Protein AF-A0A3N5W760-F1 (afdb_monomer)

Secondary structure (DSSP, 8-state):
-PPPHHHHHHHHHHHHHHHHHHH-HHHHTTPPPPPTT----HHHHHHHHHHHHHHHHHHHHHHHTT-TT----TT-HHHHHHHHHHHHHHHHHHHHHHHHHTT-PPPHHHHHGGG-TT--

Radius of gyration: 15.36 Å; Cα contacts (8 Å, |Δi|>4): 96; chains: 1; bounding box: 34×35×42 Å

Mean predicted aligned error: 3.25 Å

Sequence (120 aa):
MYSTVARQFAHLHNVRVWHLEKRARNLAEGLRCFETKEEPTRAELKKHLQASAERVERFLEEAALGAPKRRPFKRGIAVTLAYFVAHESHHRGNILLTLRLCGHPVDQATRYAIWDWDRV

Foldseek 3Di:
DDADLQRLLLVLLQVLLVCCCVFPVVLNPPQDRDDDPDRDDPVVSVVSSVSSVVSSVVLLVCQVVVHPSGHAPPVGSVVSVVVNVVSVVVSVVVSQVVCVVVVNHDDPCVVCVVVPPVDD

Structure (mmCIF, N/CA/C/O backbone):
data_AF-A0A3N5W760-F1
#
_entry.id   AF-A0A3N5W760-F1
#
loop_
_atom_site.group_PDB
_atom_site.id
_atom_site.type_symbol
_atom_site.label_atom_id
_atom_site.label_alt_id
_atom_site.label_comp_id
_atom_site.label_asym_id
_atom_site.label_entity_id
_atom_site.label_seq_id
_atom_site.pdbx_PDB_ins_code
_atom_site.Cartn_x
_atom_site.Cartn_y
_atom_site.Cartn_z
_atom_site.occupancy
_atom_site.B_iso_or_equiv
_atom_site.auth_seq_id
_atom_site.auth_comp_id
_atom_site.auth_asym_id
_atom_site.auth_atom_id
_atom_site.pdbx_PDB_model_num
ATOM 1 N N . MET A 1 1 ? 4.472 10.942 18.644 1.00 45.91 1 MET A N 1
ATOM 2 C CA . MET A 1 1 ? 3.241 11.308 17.906 1.00 45.91 1 MET A CA 1
ATOM 3 C C . MET A 1 1 ? 2.383 10.057 17.823 1.00 45.91 1 MET A C 1
ATOM 5 O O . MET A 1 1 ? 2.795 9.118 17.157 1.00 45.91 1 MET A O 1
ATOM 9 N N . TYR A 1 2 ? 1.266 9.986 18.544 1.00 50.72 2 TYR A N 1
ATOM 10 C CA . TYR A 1 2 ? 0.359 8.840 18.436 1.00 50.72 2 T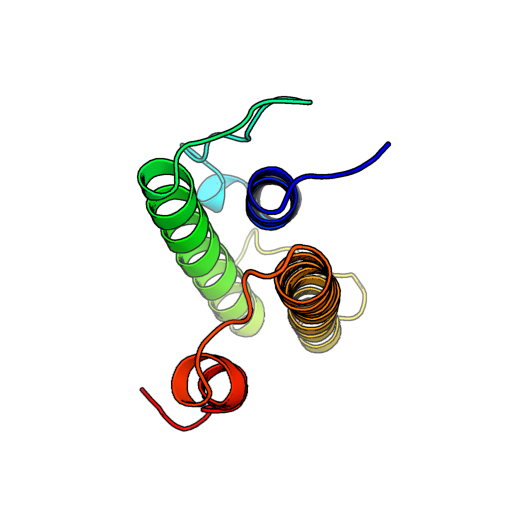YR A CA 1
ATOM 11 C C . TYR A 1 2 ? -0.289 8.855 17.038 1.00 50.72 2 TYR A C 1
ATOM 13 O O . TYR A 1 2 ? -0.783 9.898 16.601 1.00 50.72 2 TYR A O 1
ATOM 21 N N . SER A 1 3 ? -0.192 7.748 16.296 1.00 78.06 3 SER A N 1
ATOM 22 C CA . SER A 1 3 ? -0.772 7.599 14.954 1.00 78.06 3 SER A CA 1
ATOM 23 C C . SER A 1 3 ? -2.075 6.813 15.068 1.00 78.06 3 SER A C 1
ATOM 25 O O . SER A 1 3 ? -2.069 5.700 15.595 1.00 78.06 3 SER A O 1
ATOM 27 N N . THR A 1 4 ? -3.191 7.383 14.610 1.00 91.62 4 THR A N 1
ATOM 28 C CA . THR A 1 4 ? -4.487 6.689 14.566 1.00 91.62 4 THR A CA 1
ATOM 29 C C . THR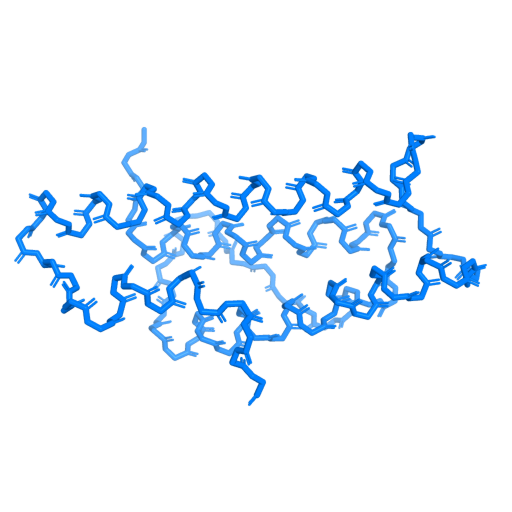 A 1 4 ? -4.422 5.503 13.600 1.00 91.62 4 THR A C 1
ATOM 31 O O . THR A 1 4 ? -3.561 5.444 12.720 1.00 91.62 4 THR A O 1
ATOM 34 N N . VAL A 1 5 ? -5.353 4.550 13.720 1.00 95.00 5 VAL A N 1
ATOM 35 C CA . VAL A 1 5 ? -5.464 3.438 12.755 1.00 95.00 5 VAL A CA 1
ATOM 36 C C . VAL A 1 5 ? -5.645 3.966 11.325 1.00 95.00 5 VAL A C 1
ATOM 38 O O . VAL A 1 5 ? -4.993 3.476 10.405 1.00 95.00 5 VAL A O 1
ATOM 41 N N . ALA A 1 6 ? -6.461 5.009 11.142 1.00 95.44 6 ALA A N 1
ATOM 42 C CA . ALA A 1 6 ? -6.655 5.656 9.845 1.00 95.44 6 ALA A CA 1
ATOM 43 C C . ALA A 1 6 ? -5.337 6.209 9.280 1.00 95.44 6 ALA A C 1
ATOM 45 O O . ALA A 1 6 ? -4.997 5.951 8.126 1.00 95.44 6 ALA A O 1
ATOM 46 N N . ARG A 1 7 ? -4.533 6.878 10.112 1.00 94.38 7 ARG A N 1
ATOM 47 C CA . ARG A 1 7 ? -3.229 7.413 9.702 1.00 94.38 7 ARG A CA 1
ATOM 48 C C . ARG A 1 7 ? -2.183 6.339 9.422 1.00 94.38 7 ARG A C 1
ATOM 50 O O . ARG A 1 7 ? -1.322 6.554 8.573 1.00 94.38 7 ARG A O 1
ATOM 57 N N . GLN A 1 8 ? -2.255 5.177 10.069 1.00 95.19 8 GLN A N 1
ATOM 58 C CA . GLN A 1 8 ? -1.404 4.038 9.709 1.00 95.19 8 GLN A CA 1
ATOM 59 C C . GLN A 1 8 ? -1.747 3.482 8.318 1.00 95.19 8 GLN A C 1
ATOM 61 O O . GLN A 1 8 ? -0.844 3.219 7.526 1.00 95.19 8 GLN A O 1
ATOM 66 N N . PHE A 1 9 ? -3.034 3.380 7.973 1.00 96.94 9 PHE A N 1
ATOM 67 C CA . PHE A 1 9 ? -3.456 3.019 6.615 1.00 96.94 9 PHE A CA 1
ATOM 68 C C . PHE A 1 9 ? -3.079 4.083 5.575 1.00 96.94 9 PHE A C 1
ATOM 70 O O . PHE A 1 9 ? -2.594 3.746 4.495 1.00 96.94 9 PHE A O 1
ATOM 77 N N . ALA A 1 10 ? -3.241 5.365 5.905 1.00 97.12 10 ALA A N 1
ATOM 78 C CA . ALA A 1 10 ? -2.799 6.460 5.046 1.00 97.12 10 ALA A CA 1
ATOM 79 C C . ALA A 1 10 ? -1.281 6.404 4.797 1.00 97.12 10 ALA A C 1
ATOM 81 O O . ALA A 1 10 ? -0.828 6.590 3.670 1.00 97.12 10 ALA A O 1
ATOM 82 N N . HIS A 1 11 ? -0.493 6.075 5.825 1.00 96.50 11 HIS A N 1
ATOM 83 C CA . HIS A 1 11 ? 0.951 5.905 5.699 1.00 96.50 11 HIS A CA 1
ATOM 84 C C . HIS A 1 11 ? 1.327 4.765 4.744 1.00 96.50 11 HIS A C 1
ATOM 86 O O . HIS A 1 11 ? 2.160 4.977 3.864 1.00 96.50 11 HIS A O 1
ATOM 92 N N . LEU A 1 12 ? 0.677 3.598 4.853 1.00 97.19 12 LEU A N 1
ATOM 93 C CA . LEU A 1 12 ? 0.860 2.491 3.904 1.00 97.19 12 LEU A CA 1
ATOM 94 C C . LEU A 1 12 ? 0.650 2.953 2.460 1.00 97.19 12 LEU A C 1
ATOM 96 O O . LEU A 1 12 ? 1.512 2.744 1.606 1.00 97.19 12 LEU A O 1
ATOM 100 N N . HIS A 1 13 ? -0.470 3.634 2.200 1.00 98.06 13 HIS A N 1
ATOM 101 C CA . HIS A 1 13 ? -0.756 4.194 0.884 1.00 98.06 13 HIS A CA 1
ATOM 102 C C . HIS A 1 13 ? 0.346 5.161 0.426 1.00 98.06 13 HIS A C 1
ATOM 104 O O . HIS A 1 13 ? 0.927 4.952 -0.638 1.00 98.06 13 HIS A O 1
ATOM 110 N N . ASN A 1 14 ? 0.685 6.165 1.235 1.00 98.19 14 ASN A N 1
ATOM 111 C CA . ASN A 1 14 ? 1.665 7.192 0.880 1.00 98.19 14 ASN A CA 1
ATOM 112 C C . ASN A 1 14 ? 3.058 6.609 0.587 1.00 98.19 14 ASN A C 1
ATOM 114 O O . ASN A 1 14 ? 3.719 7.050 -0.352 1.00 98.19 14 ASN A O 1
ATOM 118 N N . VAL A 1 15 ? 3.509 5.597 1.339 1.00 98.25 15 VAL A N 1
ATOM 119 C CA . VAL A 1 15 ? 4.800 4.936 1.073 1.00 98.25 15 VAL A CA 1
ATOM 120 C C . VAL A 1 15 ? 4.777 4.215 -0.274 1.00 98.25 15 VAL A C 1
ATOM 122 O O . VAL A 1 15 ? 5.742 4.321 -1.034 1.00 98.25 15 VAL A O 1
ATOM 125 N N . ARG A 1 16 ? 3.670 3.550 -0.635 1.00 98.62 16 ARG A N 1
ATOM 126 C CA . ARG A 1 16 ? 3.512 2.960 -1.976 1.00 98.62 16 ARG A CA 1
ATOM 127 C C . ARG A 1 16 ? 3.613 4.029 -3.065 1.00 98.62 16 ARG A C 1
ATOM 129 O O . ARG A 1 16 ? 4.386 3.843 -4.004 1.00 98.62 16 ARG A O 1
ATOM 136 N N . VAL A 1 17 ? 2.907 5.157 -2.920 1.00 98.62 17 VAL A N 1
ATOM 137 C CA . VAL A 1 17 ? 2.978 6.278 -3.880 1.00 98.62 17 VAL A CA 1
ATOM 138 C C . VAL A 1 17 ? 4.413 6.787 -4.017 1.00 98.62 17 VAL A C 1
ATOM 140 O O . VAL A 1 17 ? 4.933 6.840 -5.126 1.00 98.62 17 VAL A O 1
ATOM 143 N N . TRP A 1 18 ? 5.098 7.058 -2.905 1.00 98.25 18 TRP A N 1
ATOM 144 C CA . TRP A 1 18 ? 6.483 7.540 -2.906 1.00 98.25 18 TRP A CA 1
ATOM 145 C C . TRP A 1 18 ? 7.456 6.568 -3.587 1.00 98.25 18 TRP A C 1
ATOM 147 O O . TRP A 1 18 ? 8.372 6.976 -4.311 1.00 98.25 18 TRP A O 1
ATOM 157 N N . HIS A 1 19 ? 7.262 5.260 -3.390 1.00 98.50 19 HIS A N 1
ATOM 158 C CA . HIS A 1 19 ? 8.014 4.253 -4.130 1.00 98.50 19 HIS A CA 1
ATOM 159 C C . HIS A 1 19 ? 7.730 4.334 -5.631 1.00 98.50 19 HIS A C 1
ATOM 161 O O . HIS A 1 19 ? 8.680 4.336 -6.416 1.00 98.50 19 HIS A O 1
ATOM 167 N N . LEU A 1 20 ? 6.464 4.434 -6.040 1.00 98.69 20 LEU A N 1
ATOM 168 C CA . LEU A 1 20 ? 6.082 4.545 -7.448 1.00 98.69 20 LEU A CA 1
ATOM 169 C C . LEU A 1 20 ? 6.643 5.821 -8.090 1.00 98.69 20 LEU A C 1
ATOM 171 O O . LEU A 1 20 ? 7.250 5.736 -9.152 1.00 98.69 20 LEU A O 1
ATOM 175 N N . GLU A 1 21 ? 6.569 6.979 -7.435 1.00 98.31 21 GLU A N 1
ATOM 176 C CA . GLU A 1 21 ? 7.121 8.243 -7.948 1.00 98.31 21 GLU A CA 1
ATOM 177 C C . GLU A 1 21 ? 8.610 8.126 -8.300 1.00 98.31 21 GLU A C 1
ATOM 179 O O . GLU A 1 21 ? 9.065 8.614 -9.337 1.00 98.31 21 GLU A O 1
ATOM 184 N N . LYS A 1 22 ? 9.375 7.424 -7.457 1.00 97.50 22 LYS A N 1
ATOM 185 C CA . LYS A 1 22 ? 10.820 7.233 -7.639 1.00 97.50 22 LYS A CA 1
ATOM 186 C C . LYS A 1 22 ? 11.175 6.111 -8.609 1.00 97.50 22 LYS A C 1
ATOM 188 O O . LYS A 1 22 ? 12.265 6.132 -9.191 1.00 97.50 22 LYS A O 1
ATOM 193 N N . ARG A 1 23 ? 10.313 5.099 -8.734 1.00 98.06 23 ARG A N 1
ATOM 194 C CA . ARG A 1 23 ? 10.669 3.806 -9.349 1.00 98.06 23 ARG A CA 1
ATOM 195 C C . ARG A 1 23 ? 9.899 3.470 -10.613 1.00 98.06 23 ARG A C 1
ATOM 197 O O . ARG A 1 23 ? 10.394 2.675 -11.409 1.00 98.06 23 ARG A O 1
ATOM 204 N N . ALA A 1 24 ? 8.735 4.076 -10.793 1.00 98.19 24 ALA A N 1
ATOM 205 C CA . ALA A 1 24 ? 7.826 3.894 -11.912 1.00 98.19 24 ALA A CA 1
ATOM 206 C C . ALA A 1 24 ? 6.872 5.099 -12.001 1.00 98.19 24 ALA A C 1
ATOM 208 O O . ALA A 1 24 ? 5.672 4.965 -11.787 1.00 98.19 24 ALA A O 1
ATOM 209 N N . ARG A 1 25 ? 7.414 6.294 -12.279 1.00 98.00 25 ARG A N 1
ATOM 210 C CA . ARG A 1 25 ? 6.690 7.578 -12.178 1.00 98.00 25 ARG A CA 1
ATOM 211 C C . ARG A 1 25 ? 5.329 7.581 -12.884 1.00 98.00 25 ARG A C 1
ATOM 213 O O . ARG A 1 25 ? 4.368 8.078 -12.316 1.00 98.00 25 ARG A O 1
ATOM 220 N N . ASN A 1 26 ? 5.240 6.962 -14.061 1.00 98.12 26 ASN A N 1
ATOM 221 C CA . ASN A 1 26 ? 3.991 6.840 -14.820 1.00 98.12 26 ASN A CA 1
ATOM 222 C C . ASN A 1 26 ? 2.897 6.065 -14.059 1.00 98.12 26 ASN A C 1
ATOM 224 O O . ASN A 1 26 ? 1.717 6.324 -14.237 1.00 98.12 26 ASN A O 1
ATOM 228 N N . LEU A 1 27 ? 3.275 5.117 -13.196 1.00 98.44 27 LEU A N 1
ATOM 229 C CA . LEU A 1 27 ? 2.339 4.376 -12.351 1.00 98.44 27 LEU A CA 1
ATOM 230 C C . LEU A 1 27 ? 1.913 5.172 -11.112 1.00 98.44 27 LEU A C 1
ATOM 232 O O . LEU A 1 27 ? 0.913 4.819 -10.498 1.00 98.44 27 LEU A O 1
ATOM 236 N N . ALA A 1 28 ? 2.615 6.243 -10.737 1.00 98.31 28 ALA A N 1
ATOM 237 C CA . ALA A 1 28 ? 2.196 7.128 -9.647 1.00 98.31 28 ALA A CA 1
ATOM 238 C C . ALA A 1 28 ? 1.160 8.177 -10.090 1.00 98.31 28 ALA A C 1
ATOM 240 O O . ALA A 1 28 ? 0.451 8.729 -9.254 1.00 98.31 28 ALA A O 1
ATOM 241 N N . GLU A 1 29 ? 1.045 8.445 -11.393 1.00 97.88 29 GLU A N 1
ATOM 242 C CA . GLU A 1 29 ? 0.216 9.530 -11.928 1.00 97.88 29 GLU A CA 1
ATOM 243 C C . GLU A 1 29 ? -1.256 9.410 -11.504 1.00 97.88 29 GLU A C 1
ATOM 245 O O . GLU A 1 29 ? -1.895 8.364 -11.638 1.00 97.88 29 GLU A O 1
ATOM 250 N N . GLY A 1 30 ? -1.803 10.488 -10.944 1.00 97.00 30 GLY A N 1
ATOM 251 C CA . GLY A 1 30 ? -3.180 10.526 -10.448 1.00 97.00 30 GLY A CA 1
ATOM 252 C C . GLY A 1 30 ? -3.416 9.824 -9.104 1.00 97.00 30 GLY A C 1
ATOM 253 O O . GLY A 1 30 ? -4.549 9.843 -8.627 1.00 97.00 30 GLY A O 1
ATOM 254 N N . LEU A 1 31 ? -2.398 9.229 -8.462 1.00 97.88 31 LEU A N 1
ATOM 255 C CA . LEU A 1 31 ? -2.501 8.933 -7.030 1.00 97.88 31 LEU A CA 1
ATOM 256 C C . LEU A 1 31 ? -2.362 10.229 -6.241 1.00 97.88 31 LEU A C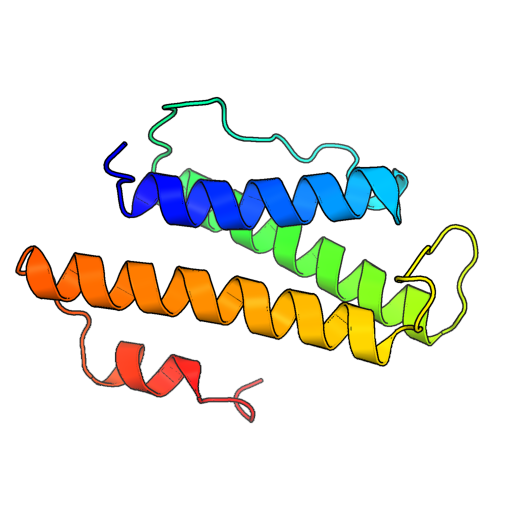 1
ATOM 258 O O . LEU A 1 31 ? -1.503 11.061 -6.518 1.00 97.88 31 LEU A O 1
ATOM 262 N N . ARG A 1 32 ? -3.202 10.365 -5.222 1.00 95.06 32 ARG A N 1
ATOM 263 C CA . ARG A 1 32 ? -3.124 11.433 -4.230 1.00 95.06 32 ARG A CA 1
ATOM 264 C C . ARG A 1 32 ? -2.512 10.864 -2.959 1.00 95.06 32 ARG A C 1
ATOM 266 O O . ARG A 1 32 ? -3.025 9.868 -2.465 1.00 95.06 32 ARG A O 1
ATOM 273 N N . CYS A 1 33 ? -1.519 11.541 -2.397 1.00 96.69 33 CYS A N 1
ATOM 274 C CA . CYS A 1 33 ? -1.075 11.298 -1.027 1.00 96.69 33 CYS A CA 1
ATOM 275 C C . CYS A 1 33 ? -1.999 11.996 -0.021 1.00 96.69 33 CYS A C 1
ATOM 277 O O . CYS A 1 33 ? -2.522 13.078 -0.288 1.00 96.69 33 CYS A O 1
ATOM 279 N N . PHE A 1 34 ? -2.167 11.383 1.146 1.00 96.75 34 PHE A N 1
ATOM 280 C CA . PHE A 1 34 ? -2.824 12.019 2.285 1.00 96.75 34 PHE A CA 1
ATOM 281 C C . PHE A 1 34 ? -1.864 12.972 2.995 1.00 96.75 34 PHE A C 1
ATOM 283 O O . PHE A 1 34 ? -0.685 12.644 3.170 1.00 96.75 34 PHE A O 1
ATOM 290 N N . GLU A 1 35 ? -2.371 14.118 3.435 1.00 93.75 35 GLU A N 1
ATOM 291 C CA . GLU A 1 35 ? -1.570 15.131 4.117 1.00 93.75 35 GLU A CA 1
ATOM 292 C C . GLU A 1 35 ? -1.206 14.729 5.550 1.00 93.75 35 GLU A C 1
ATOM 294 O O . GLU A 1 35 ? -1.797 13.847 6.186 1.00 93.75 35 GLU A O 1
ATOM 299 N N . THR A 1 36 ? -0.206 15.412 6.106 1.00 83.94 36 THR A N 1
ATOM 300 C CA . THR A 1 36 ? 0.203 15.174 7.493 1.00 83.94 36 THR A CA 1
ATOM 301 C C . THR A 1 36 ? -0.927 15.561 8.451 1.00 83.94 36 THR A C 1
ATOM 303 O O . THR A 1 36 ? -1.307 16.725 8.518 1.00 83.94 36 THR A O 1
ATOM 306 N N . LYS A 1 37 ? -1.399 14.592 9.254 1.00 86.25 37 LYS A N 1
ATOM 307 C CA . LYS A 1 37 ? -2.553 14.690 10.183 1.00 86.25 37 LYS A CA 1
ATOM 308 C C . LYS A 1 37 ? -3.930 14.668 9.515 1.00 86.25 37 LYS A C 1
ATOM 310 O O . LYS A 1 37 ? -4.919 14.864 10.213 1.00 86.25 37 LYS A O 1
ATOM 315 N N . GLU A 1 38 ? -4.008 14.402 8.217 1.00 92.50 38 GLU A N 1
ATOM 316 C CA . GLU A 1 38 ? -5.290 14.064 7.611 1.00 92.50 38 GLU A CA 1
ATOM 317 C C . GLU A 1 38 ? -5.854 12.793 8.272 1.00 92.50 38 GLU A C 1
ATOM 319 O O . GLU A 1 38 ? -5.101 11.866 8.588 1.00 92.50 38 GLU A O 1
ATOM 324 N N . GLU A 1 39 ? -7.168 12.754 8.494 1.00 92.25 39 GLU A N 1
ATOM 325 C CA . GLU A 1 39 ? -7.898 11.597 9.027 1.00 92.25 39 GLU A CA 1
ATOM 326 C C . GLU A 1 39 ? -8.909 11.131 7.966 1.00 92.25 39 GLU A C 1
ATOM 328 O O . GLU A 1 39 ? -10.084 11.501 8.028 1.00 92.25 39 GLU A O 1
ATOM 333 N N . PRO A 1 40 ? -8.466 10.370 6.947 1.00 95.44 40 PRO A N 1
ATOM 334 C CA . PRO A 1 40 ? -9.326 10.006 5.834 1.00 95.44 40 PRO A CA 1
ATOM 335 C C . PRO A 1 40 ? -10.420 9.040 6.280 1.00 95.44 40 PRO A C 1
ATOM 337 O O . PRO A 1 40 ? -10.235 8.203 7.172 1.00 95.44 40 PRO A O 1
ATOM 340 N N . THR A 1 41 ? -11.565 9.108 5.611 1.00 97.12 41 THR A N 1
ATOM 341 C CA . THR A 1 41 ? -12.669 8.186 5.871 1.00 97.12 41 THR A CA 1
ATOM 342 C C . THR A 1 41 ? -12.293 6.751 5.490 1.00 97.12 41 THR A C 1
ATOM 344 O O . THR A 1 41 ? -11.422 6.497 4.656 1.00 97.12 41 THR A O 1
ATOM 347 N N . ARG A 1 42 ? -13.008 5.762 6.044 1.00 96.69 42 ARG A N 1
ATOM 348 C CA . ARG A 1 42 ? -12.815 4.346 5.671 1.00 96.69 42 ARG A CA 1
ATOM 349 C C . ARG A 1 42 ? -12.987 4.109 4.165 1.00 96.69 42 ARG A C 1
ATOM 351 O O . ARG A 1 42 ? -12.269 3.292 3.594 1.00 96.69 42 ARG A O 1
ATOM 358 N N . ALA A 1 43 ? -13.927 4.817 3.534 1.00 98.06 43 ALA A N 1
ATOM 359 C CA . ALA A 1 43 ? -14.191 4.714 2.101 1.00 98.06 43 ALA A CA 1
ATOM 360 C C . ALA A 1 43 ? -13.014 5.245 1.268 1.00 98.06 43 ALA A C 1
ATOM 362 O O . ALA A 1 43 ? -12.578 4.577 0.328 1.00 98.06 43 ALA A O 1
ATOM 363 N N . GLU A 1 44 ? -12.452 6.396 1.649 1.00 98.00 44 GLU A N 1
ATOM 364 C CA . GLU A 1 44 ? -11.253 6.946 1.011 1.00 98.00 44 GLU A CA 1
ATOM 365 C C . GLU A 1 44 ? -10.053 6.020 1.194 1.00 98.00 44 GLU A C 1
ATOM 367 O O . GLU A 1 44 ? -9.402 5.670 0.212 1.00 98.00 44 GLU A O 1
ATOM 372 N N . LEU A 1 45 ? -9.795 5.544 2.417 1.00 98.00 45 LEU A N 1
ATOM 373 C CA . LEU A 1 45 ? -8.692 4.617 2.678 1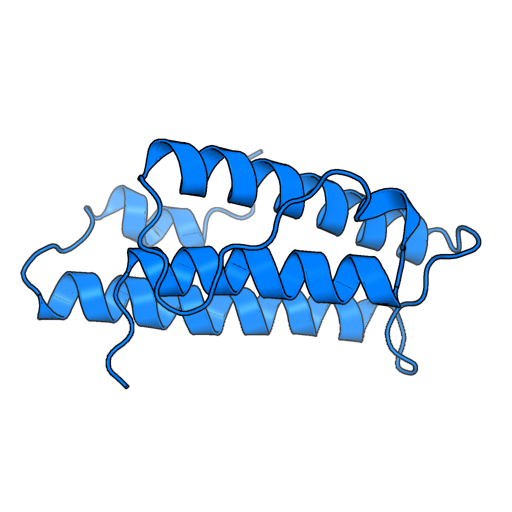.00 98.00 45 LEU A CA 1
ATOM 374 C C . LEU A 1 45 ? -8.805 3.358 1.819 1.00 98.00 45 LEU A C 1
ATOM 376 O O . LEU A 1 45 ? -7.832 2.988 1.168 1.00 98.00 45 LEU A O 1
ATOM 380 N N . LYS A 1 46 ? -9.986 2.729 1.758 1.00 98.12 46 LYS A N 1
ATOM 381 C CA . LYS A 1 46 ? -10.204 1.531 0.936 1.00 98.12 46 LYS A CA 1
ATOM 382 C C . LYS A 1 46 ? -9.916 1.805 -0.541 1.00 98.12 46 LYS A C 1
ATOM 384 O O . LYS A 1 46 ? -9.163 1.057 -1.158 1.00 98.12 46 LYS A O 1
ATOM 389 N N . LYS A 1 47 ? -10.466 2.894 -1.089 1.00 98.25 47 LYS A N 1
ATOM 390 C CA . LYS A 1 47 ? -10.248 3.301 -2.485 1.00 98.25 47 LYS A CA 1
ATOM 391 C C . LYS A 1 47 ? -8.761 3.513 -2.786 1.00 98.25 47 LYS A C 1
ATOM 393 O O . LYS A 1 47 ? -8.245 2.976 -3.761 1.00 98.25 47 LYS A O 1
ATOM 398 N N . HIS A 1 48 ? -8.075 4.295 -1.957 1.00 98.38 48 HIS A N 1
ATOM 399 C CA . HIS A 1 48 ? -6.681 4.671 -2.189 1.00 98.38 48 HIS A CA 1
ATOM 400 C C . HIS A 1 48 ? -5.714 3.503 -1.956 1.00 98.38 48 HIS A C 1
ATOM 402 O O . HIS A 1 48 ? -4.765 3.338 -2.724 1.00 98.38 48 HIS A O 1
ATOM 408 N N . LEU A 1 49 ? -5.956 2.659 -0.948 1.00 98.19 49 LEU A N 1
ATOM 409 C CA . LEU A 1 49 ? -5.166 1.447 -0.710 1.00 98.19 49 LEU A CA 1
ATOM 410 C C . LEU A 1 49 ? -5.287 0.452 -1.862 1.00 98.19 49 LEU A C 1
ATOM 412 O O . LEU A 1 49 ? -4.266 -0.097 -2.266 1.00 98.19 49 LEU A O 1
ATOM 416 N N . GLN A 1 50 ? -6.495 0.244 -2.392 1.00 98.31 50 GLN A N 1
ATOM 417 C CA . GLN A 1 50 ? -6.711 -0.633 -3.543 1.00 98.31 50 GLN A CA 1
ATOM 418 C C . GLN A 1 50 ? -5.959 -0.103 -4.769 1.00 98.31 50 GLN A C 1
ATOM 420 O O . GLN A 1 50 ? -5.121 -0.800 -5.335 1.00 98.31 50 GLN A O 1
ATOM 425 N N . ALA A 1 51 ? -6.156 1.177 -5.100 1.00 98.56 51 ALA A N 1
ATOM 426 C CA . ALA A 1 51 ? -5.514 1.791 -6.257 1.00 98.56 51 ALA A CA 1
ATOM 427 C C . ALA A 1 51 ? -3.978 1.751 -6.181 1.00 98.56 51 ALA A C 1
ATOM 429 O O . ALA A 1 51 ? -3.314 1.513 -7.188 1.00 98.56 51 ALA A O 1
ATOM 430 N N . SER A 1 52 ? -3.381 1.994 -5.006 1.00 98.69 52 SER A N 1
ATOM 431 C CA . SER A 1 52 ? -1.922 1.911 -4.871 1.00 98.69 52 SER A CA 1
ATOM 432 C C . SER A 1 52 ? -1.400 0.478 -4.805 1.00 98.69 52 SER A C 1
ATOM 434 O O . SER A 1 52 ? -0.266 0.260 -5.224 1.00 98.69 52 SER A O 1
ATOM 436 N N . ALA A 1 53 ? -2.190 -0.486 -4.317 1.00 98.25 53 ALA A N 1
ATOM 437 C CA . ALA A 1 53 ? -1.827 -1.903 -4.352 1.00 98.25 53 ALA A CA 1
ATOM 438 C C . ALA A 1 53 ? -1.684 -2.392 -5.798 1.00 98.25 53 ALA A C 1
ATOM 440 O O . ALA A 1 53 ? -0.608 -2.852 -6.164 1.00 98.25 53 ALA A O 1
ATOM 441 N N . GLU A 1 54 ? -2.702 -2.167 -6.632 1.00 98.56 54 GLU A N 1
ATOM 442 C CA . GLU A 1 54 ? -2.713 -2.559 -8.053 1.00 98.56 54 GLU A CA 1
ATOM 443 C C . GLU A 1 54 ? -1.522 -1.966 -8.825 1.00 98.56 54 GLU A C 1
ATOM 445 O O . GLU A 1 54 ? -0.892 -2.611 -9.662 1.00 98.56 54 GLU A O 1
ATOM 450 N N . ARG A 1 55 ? -1.152 -0.717 -8.523 1.00 98.69 55 ARG A N 1
ATOM 451 C CA . ARG A 1 55 ? -0.014 -0.050 -9.174 1.00 98.69 55 ARG A CA 1
ATOM 452 C C . ARG A 1 55 ? 1.337 -0.575 -8.691 1.00 98.69 55 ARG A C 1
ATOM 454 O O . ARG A 1 55 ? 2.283 -0.602 -9.477 1.00 98.69 55 ARG A O 1
ATOM 461 N N . VAL A 1 56 ? 1.450 -0.975 -7.422 1.00 98.75 56 VAL A N 1
ATOM 462 C CA . VAL A 1 56 ? 2.658 -1.631 -6.894 1.00 98.75 56 VAL A CA 1
ATOM 463 C C . VAL A 1 56 ? 2.795 -3.044 -7.446 1.00 98.75 56 VAL A C 1
ATOM 465 O O . VAL A 1 56 ? 3.897 -3.417 -7.834 1.00 98.75 56 VAL A O 1
ATOM 468 N N . GLU A 1 57 ? 1.702 -3.796 -7.540 1.00 98.44 57 GLU A N 1
ATOM 469 C CA . GLU A 1 57 ? 1.661 -5.108 -8.188 1.00 98.44 57 GLU A CA 1
ATOM 470 C C . GLU A 1 57 ? 2.156 -5.009 -9.631 1.00 98.44 57 GLU A C 1
ATOM 472 O O . GLU A 1 57 ? 3.164 -5.624 -9.978 1.00 98.44 57 GLU A O 1
ATOM 477 N N . ARG A 1 58 ? 1.560 -4.110 -10.422 1.00 98.69 58 ARG A N 1
ATOM 478 C CA . ARG A 1 58 ? 1.997 -3.839 -11.794 1.00 98.69 58 ARG A CA 1
ATOM 479 C C . ARG A 1 58 ? 3.464 -3.417 -11.873 1.00 98.69 58 ARG A C 1
ATOM 481 O O . ARG A 1 58 ? 4.187 -3.845 -12.768 1.00 98.69 58 ARG A O 1
ATOM 488 N N . PHE A 1 59 ? 3.934 -2.579 -10.945 1.00 98.75 59 PHE A N 1
ATOM 489 C CA . PHE A 1 59 ? 5.351 -2.215 -10.871 1.00 98.75 59 PHE A CA 1
ATOM 490 C C . PHE A 1 59 ? 6.243 -3.442 -10.654 1.00 98.75 59 PHE A C 1
ATOM 492 O O . PHE A 1 59 ? 7.271 -3.550 -11.320 1.00 98.75 59 PHE A O 1
ATOM 499 N N . LEU A 1 60 ? 5.885 -4.324 -9.719 1.00 98.69 60 LEU A N 1
ATOM 500 C CA . LEU A 1 60 ? 6.665 -5.510 -9.374 1.00 98.69 60 LEU A CA 1
ATOM 501 C C . LEU A 1 60 ? 6.687 -6.519 -10.525 1.00 98.69 60 LEU A C 1
ATOM 503 O O . LEU A 1 60 ? 7.763 -7.016 -10.853 1.00 98.69 60 LEU A O 1
ATOM 507 N N . GLU A 1 61 ? 5.546 -6.758 -11.167 1.00 98.50 61 GLU A N 1
ATOM 508 C CA . GLU A 1 61 ? 5.424 -7.625 -12.341 1.00 98.50 61 GLU A CA 1
ATOM 509 C C . GLU A 1 61 ? 6.265 -7.096 -13.511 1.00 98.50 61 GLU A C 1
ATOM 511 O O . GLU A 1 61 ? 7.171 -7.771 -13.999 1.00 98.50 61 GLU A O 1
ATOM 516 N N . GLU A 1 62 ? 6.049 -5.841 -13.914 1.00 98.50 62 GLU A N 1
ATOM 517 C CA . GLU A 1 62 ? 6.784 -5.235 -15.026 1.00 98.50 62 GLU A CA 1
ATOM 518 C C . GLU A 1 62 ? 8.291 -5.142 -14.719 1.00 98.50 62 GLU A C 1
ATOM 520 O O . GLU A 1 62 ? 9.122 -5.324 -15.609 1.00 98.50 62 GLU A O 1
ATOM 525 N N . ALA A 1 63 ? 8.678 -4.897 -13.461 1.00 98.19 63 ALA A N 1
ATOM 526 C CA . ALA A 1 63 ? 10.080 -4.918 -13.047 1.00 98.19 63 ALA A CA 1
ATOM 527 C C . ALA A 1 63 ? 10.691 -6.326 -13.106 1.00 98.19 63 ALA A C 1
ATOM 529 O O . ALA A 1 63 ? 11.856 -6.453 -13.484 1.00 98.19 63 ALA A O 1
ATOM 530 N N . ALA A 1 64 ? 9.937 -7.369 -12.745 1.00 98.19 64 ALA A N 1
ATOM 531 C CA . ALA A 1 64 ? 10.378 -8.759 -12.843 1.00 98.19 64 ALA A CA 1
ATOM 532 C C . ALA A 1 64 ? 10.596 -9.185 -14.304 1.00 98.19 64 ALA A C 1
ATOM 534 O O . ALA A 1 64 ? 11.541 -9.915 -14.592 1.00 98.19 64 ALA A O 1
ATOM 535 N N . LEU A 1 65 ? 9.781 -8.659 -15.223 1.00 98.06 65 LEU A N 1
ATOM 536 C CA . LEU A 1 65 ? 9.901 -8.872 -16.669 1.00 98.06 65 LEU A CA 1
ATOM 537 C C . LEU A 1 65 ? 10.967 -7.985 -17.343 1.00 98.06 65 LEU A C 1
ATOM 539 O O . LEU A 1 65 ? 11.153 -8.056 -18.556 1.00 98.06 65 LEU A O 1
ATOM 543 N N . GLY A 1 66 ? 11.667 -7.132 -16.588 1.00 96.50 66 GLY A N 1
ATOM 544 C CA . GLY A 1 66 ? 12.708 -6.254 -17.131 1.00 96.50 66 GLY A CA 1
ATOM 545 C C . GLY A 1 66 ? 12.174 -5.086 -17.965 1.00 96.50 66 GLY A C 1
ATOM 546 O O . GLY A 1 66 ? 12.909 -4.530 -18.784 1.00 96.50 66 GLY A O 1
ATOM 547 N N . ALA A 1 67 ? 10.914 -4.687 -17.771 1.00 97.31 67 ALA A N 1
ATOM 548 C CA . ALA A 1 67 ? 10.322 -3.582 -18.509 1.00 97.31 67 ALA A CA 1
ATOM 549 C C . ALA A 1 67 ? 11.105 -2.269 -18.289 1.00 97.31 67 ALA A C 1
ATOM 551 O O . ALA A 1 67 ? 11.562 -1.968 -17.175 1.00 97.31 67 ALA A O 1
ATOM 552 N N . PRO A 1 68 ? 11.242 -1.428 -19.330 1.00 95.94 68 PRO A N 1
ATOM 553 C CA . PRO A 1 68 ? 11.963 -0.171 -19.215 1.00 95.94 68 PRO A CA 1
ATOM 554 C C . PRO A 1 68 ? 11.279 0.765 -18.215 1.00 95.94 68 PRO A C 1
ATOM 556 O O . PRO A 1 68 ? 10.069 0.728 -17.999 1.00 95.94 68 PRO A O 1
ATOM 559 N N . LYS A 1 69 ? 12.064 1.672 -17.619 1.00 96.19 69 LYS A N 1
ATOM 560 C CA . LYS A 1 69 ? 11.581 2.661 -16.631 1.00 96.19 69 LYS A CA 1
ATOM 561 C C . LYS A 1 69 ? 10.967 2.031 -15.369 1.00 96.19 69 LYS A C 1
ATOM 563 O O . LYS A 1 69 ? 10.233 2.705 -14.644 1.00 96.19 69 LYS A O 1
ATOM 568 N N . ARG A 1 70 ? 11.295 0.773 -15.071 1.00 98.12 70 ARG A N 1
ATOM 569 C CA . ARG A 1 70 ? 11.066 0.136 -13.773 1.00 98.12 70 ARG A CA 1
ATOM 570 C C . ARG A 1 70 ? 12.387 0.068 -13.023 1.00 98.12 70 ARG A C 1
ATOM 572 O O . ARG A 1 70 ? 13.366 -0.482 -13.514 1.00 98.12 70 ARG A O 1
ATOM 579 N N . ARG A 1 71 ? 12.447 0.707 -11.855 1.00 98.06 71 ARG A N 1
ATOM 580 C CA . ARG A 1 71 ? 13.673 0.824 -11.051 1.00 98.06 71 ARG A CA 1
ATOM 581 C C . ARG A 1 71 ? 13.498 0.112 -9.705 1.00 98.06 71 ARG A C 1
ATOM 583 O O . ARG A 1 71 ? 13.245 0.782 -8.692 1.00 98.06 71 ARG A O 1
ATOM 590 N N . PRO A 1 72 ? 13.627 -1.230 -9.656 1.00 98.00 72 PRO A N 1
ATOM 591 C CA . PRO A 1 72 ? 13.728 -1.935 -8.381 1.00 98.00 72 PRO A CA 1
ATOM 592 C C . PRO A 1 72 ? 14.930 -1.414 -7.577 1.00 98.00 72 PRO A C 1
ATOM 594 O O . PRO A 1 72 ? 15.720 -0.578 -8.033 1.00 98.00 72 PRO A O 1
ATOM 597 N N . PHE A 1 73 ? 15.074 -1.850 -6.331 1.00 98.19 73 PHE A N 1
ATOM 598 C CA . PHE A 1 73 ? 16.297 -1.565 -5.591 1.00 98.19 73 PHE A CA 1
ATOM 599 C C . PHE A 1 73 ? 17.526 -2.092 -6.330 1.00 98.19 73 PHE A C 1
ATOM 601 O O . PHE A 1 73 ? 17.456 -3.065 -7.074 1.00 98.19 73 PHE A O 1
ATOM 608 N N . LYS A 1 74 ? 18.688 -1.491 -6.048 1.00 96.62 74 LYS A N 1
ATOM 609 C CA . LYS A 1 74 ? 19.977 -1.916 -6.620 1.00 96.62 74 LYS A CA 1
ATOM 610 C C . LYS A 1 74 ? 20.284 -3.401 -6.377 1.00 96.62 74 LYS A C 1
ATOM 612 O O . LYS A 1 74 ? 21.011 -3.998 -7.153 1.00 96.62 74 LYS A O 1
ATOM 617 N N . ARG A 1 75 ? 19.723 -3.987 -5.312 1.00 97.31 75 ARG A N 1
ATOM 618 C CA . ARG A 1 75 ? 19.852 -5.412 -4.969 1.00 97.31 75 ARG A CA 1
ATOM 619 C C . ARG A 1 75 ? 18.839 -6.325 -5.685 1.00 97.31 75 ARG A C 1
ATOM 621 O O . ARG A 1 75 ? 18.754 -7.500 -5.357 1.00 97.31 75 ARG A O 1
ATOM 628 N N . GLY A 1 76 ? 18.069 -5.801 -6.637 1.00 96.69 76 GLY A N 1
ATOM 629 C CA . GLY A 1 76 ? 17.167 -6.573 -7.492 1.00 96.69 76 GLY A CA 1
ATOM 630 C C . GLY A 1 76 ? 15.711 -6.639 -7.021 1.00 96.69 76 GLY A C 1
ATOM 631 O O . GLY A 1 76 ? 15.309 -6.046 -6.010 1.00 96.69 76 GLY A O 1
ATOM 632 N N . ILE A 1 77 ? 14.903 -7.360 -7.803 1.00 98.00 77 ILE A N 1
ATOM 633 C CA . ILE A 1 77 ? 13.449 -7.460 -7.621 1.00 98.00 77 ILE A CA 1
ATOM 634 C C . ILE A 1 77 ? 13.065 -8.210 -6.341 1.00 98.00 77 ILE A C 1
ATOM 636 O O . ILE A 1 77 ? 12.190 -7.743 -5.620 1.00 98.00 77 ILE A O 1
ATOM 640 N N . ALA A 1 78 ? 13.784 -9.276 -5.977 1.00 98.25 78 ALA A N 1
ATOM 641 C CA . ALA A 1 78 ? 13.509 -10.047 -4.761 1.00 98.25 7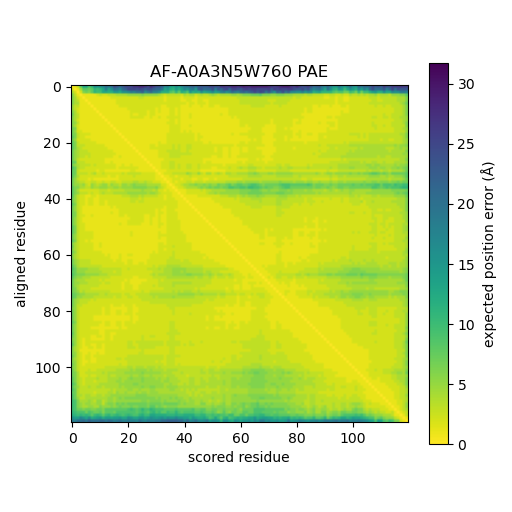8 ALA A CA 1
ATOM 642 C C . ALA A 1 78 ? 13.599 -9.185 -3.489 1.00 98.25 78 ALA A C 1
ATOM 644 O O . ALA A 1 78 ? 12.696 -9.200 -2.658 1.00 98.25 78 ALA A O 1
ATOM 645 N N . VAL A 1 79 ? 14.640 -8.352 -3.368 1.00 98.31 79 VAL A N 1
ATOM 646 C CA . VAL A 1 79 ? 14.786 -7.416 -2.236 1.00 98.31 79 VAL A CA 1
ATOM 647 C C . VAL A 1 79 ? 13.712 -6.326 -2.269 1.00 98.31 79 VAL A C 1
ATOM 649 O O . VAL A 1 79 ? 13.266 -5.855 -1.225 1.00 98.31 79 VAL A O 1
ATOM 652 N N . THR A 1 80 ? 13.279 -5.925 -3.465 1.00 98.38 80 THR A N 1
ATOM 653 C CA . THR A 1 80 ? 12.204 -4.938 -3.637 1.00 98.38 80 THR A CA 1
ATOM 654 C C . THR A 1 80 ? 10.867 -5.490 -3.151 1.00 98.38 80 THR A C 1
ATOM 656 O O . THR A 1 80 ? 10.198 -4.828 -2.363 1.00 98.38 80 THR A O 1
ATOM 659 N N . LEU A 1 81 ? 10.516 -6.715 -3.550 1.00 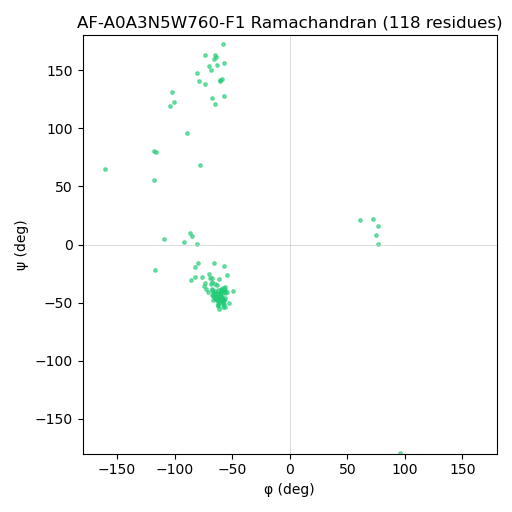98.50 81 LEU A N 1
ATOM 660 C CA . LEU A 1 81 ? 9.332 -7.421 -3.066 1.00 98.50 81 LEU A CA 1
ATOM 661 C C . LEU A 1 81 ? 9.394 -7.632 -1.548 1.00 98.50 81 LEU A C 1
ATOM 663 O O . LEU A 1 81 ? 8.455 -7.273 -0.842 1.00 98.50 81 LEU A O 1
ATOM 667 N N . ALA A 1 82 ? 10.521 -8.138 -1.039 1.00 98.50 82 ALA A N 1
ATOM 668 C CA . ALA A 1 82 ? 10.707 -8.396 0.388 1.00 98.50 82 ALA A CA 1
ATOM 669 C C . ALA A 1 82 ? 10.512 -7.134 1.241 1.00 98.50 82 ALA A C 1
ATOM 671 O O . ALA A 1 82 ? 9.917 -7.202 2.313 1.00 98.50 82 ALA A O 1
ATOM 672 N N . TYR A 1 83 ? 10.956 -5.971 0.758 1.00 98.50 83 TYR A N 1
ATOM 673 C CA . TYR A 1 83 ? 10.696 -4.700 1.432 1.00 98.50 83 TYR A CA 1
ATOM 674 C C . TYR A 1 83 ? 9.210 -4.364 1.506 1.00 98.50 83 TYR A C 1
ATOM 676 O O . TYR A 1 83 ? 8.749 -3.992 2.581 1.00 98.50 83 TYR A O 1
ATOM 684 N N . PHE A 1 84 ? 8.461 -4.492 0.403 1.00 98.25 84 PHE A N 1
ATOM 685 C CA . PHE A 1 84 ? 7.022 -4.222 0.430 1.00 98.25 84 PHE A CA 1
ATOM 686 C C . PHE A 1 84 ? 6.324 -5.171 1.403 1.00 98.25 84 PHE A C 1
ATOM 688 O O . PHE A 1 84 ? 5.601 -4.706 2.278 1.00 98.25 84 PHE A O 1
ATOM 695 N N . VAL A 1 85 ? 6.623 -6.472 1.346 1.00 97.19 85 VAL A N 1
ATOM 696 C CA . VAL A 1 85 ? 6.073 -7.459 2.289 1.00 97.19 85 VAL A CA 1
ATOM 697 C C . VAL A 1 85 ? 6.405 -7.097 3.743 1.00 97.19 85 VAL A C 1
ATOM 699 O O . VAL A 1 85 ? 5.510 -7.085 4.591 1.00 97.19 85 VAL A O 1
ATOM 702 N N . ALA A 1 86 ? 7.661 -6.759 4.046 1.00 98.06 86 ALA A N 1
ATOM 703 C CA . ALA A 1 86 ? 8.093 -6.405 5.398 1.00 98.06 86 ALA A CA 1
ATOM 704 C C . ALA A 1 86 ? 7.435 -5.110 5.905 1.00 98.06 86 ALA A C 1
ATOM 706 O O . ALA A 1 86 ? 6.943 -5.067 7.033 1.00 98.06 86 ALA A O 1
ATOM 707 N N . HIS A 1 87 ? 7.388 -4.071 5.071 1.00 97.81 87 HIS A N 1
ATOM 708 C CA . HIS A 1 87 ? 6.775 -2.785 5.401 1.00 97.81 87 HIS A CA 1
ATOM 709 C C . HIS A 1 87 ? 5.272 -2.930 5.673 1.00 97.81 87 HIS A C 1
ATOM 711 O O . HIS A 1 87 ? 4.770 -2.469 6.700 1.00 97.81 87 HIS A O 1
ATOM 717 N N . GLU A 1 88 ? 4.558 -3.626 4.786 1.00 95.81 88 GLU A N 1
ATOM 718 C CA . GLU A 1 88 ? 3.133 -3.918 4.947 1.00 95.81 88 GLU A CA 1
ATOM 719 C C . GLU A 1 88 ? 2.874 -4.713 6.230 1.00 95.81 88 GLU A C 1
ATOM 721 O O . GLU A 1 88 ? 1.979 -4.371 7.003 1.00 95.81 88 GLU A O 1
ATOM 726 N N . SER A 1 89 ? 3.690 -5.734 6.502 1.00 95.31 89 SER A N 1
ATOM 727 C CA . SER A 1 89 ? 3.562 -6.561 7.707 1.00 95.31 89 SER A CA 1
ATOM 728 C C . SER A 1 89 ? 3.789 -5.755 8.987 1.00 95.31 89 SER A C 1
ATOM 730 O O . SER A 1 89 ? 3.018 -5.893 9.938 1.00 95.31 89 SER A O 1
ATOM 732 N N . HIS A 1 90 ? 4.792 -4.869 9.002 1.00 95.94 90 HIS A N 1
ATOM 733 C CA . HIS A 1 90 ? 5.087 -3.997 10.141 1.00 95.94 90 HIS A CA 1
ATOM 734 C C . HIS A 1 90 ? 3.878 -3.127 10.517 1.00 95.94 90 HIS A C 1
ATOM 736 O O . HIS A 1 90 ? 3.433 -3.129 11.667 1.00 95.94 90 HIS A O 1
ATOM 742 N N . HIS A 1 91 ? 3.293 -2.423 9.546 1.00 95.56 91 HIS A 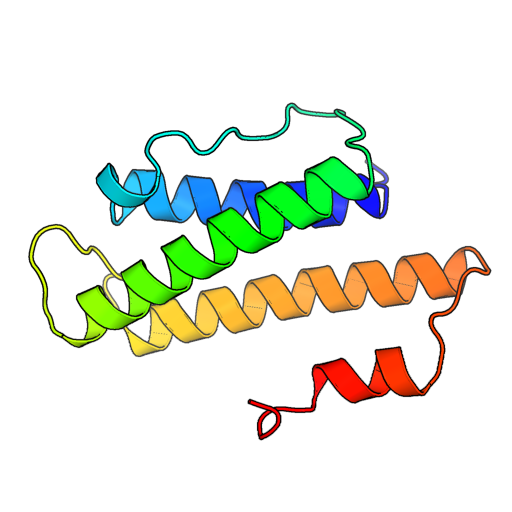N 1
ATOM 743 C CA . HIS A 1 91 ? 2.157 -1.541 9.816 1.00 95.56 91 HIS A CA 1
ATOM 744 C C . HIS A 1 91 ? 0.849 -2.301 10.052 1.00 95.56 91 HIS A C 1
ATOM 746 O O . HIS A 1 91 ? 0.073 -1.900 10.918 1.00 95.56 91 HIS A O 1
ATOM 752 N N . ARG A 1 92 ? 0.607 -3.426 9.366 1.00 94.19 92 ARG A N 1
ATOM 753 C CA . ARG A 1 92 ? -0.555 -4.288 9.649 1.00 94.19 92 ARG A CA 1
ATOM 754 C C . ARG A 1 92 ? -0.516 -4.823 11.081 1.00 94.19 92 ARG A C 1
ATOM 756 O O . ARG A 1 92 ? -1.540 -4.787 11.760 1.00 94.19 92 ARG A O 1
ATOM 763 N N . GLY A 1 93 ? 0.654 -5.247 11.565 1.00 94.25 93 GLY A N 1
ATOM 764 C CA . GLY A 1 93 ? 0.843 -5.661 12.957 1.00 94.25 93 GLY A CA 1
ATOM 765 C C . GLY A 1 93 ? 0.504 -4.544 13.949 1.00 94.25 93 GLY A C 1
ATOM 766 O O . GLY A 1 93 ? -0.286 -4.753 14.871 1.00 94.25 93 GLY A O 1
ATOM 767 N N . ASN A 1 94 ? 1.017 -3.333 13.715 1.00 95.50 94 ASN A N 1
ATOM 768 C CA . ASN A 1 94 ? 0.725 -2.168 14.556 1.00 95.50 94 ASN A CA 1
ATOM 769 C C . ASN A 1 94 ? -0.767 -1.790 14.555 1.00 95.50 94 ASN A C 1
ATOM 771 O O . ASN A 1 94 ? -1.311 -1.434 15.604 1.00 95.50 94 ASN A O 1
ATOM 775 N N . ILE A 1 95 ? -1.443 -1.887 13.405 1.00 95.44 95 ILE A N 1
ATOM 776 C CA . ILE A 1 95 ? -2.890 -1.655 13.277 1.00 95.44 95 ILE A CA 1
ATOM 777 C C . ILE A 1 95 ? -3.672 -2.668 14.116 1.00 95.44 95 ILE A C 1
ATOM 779 O O . ILE A 1 95 ? -4.504 -2.265 14.929 1.00 95.44 95 ILE A O 1
ATOM 783 N N . LE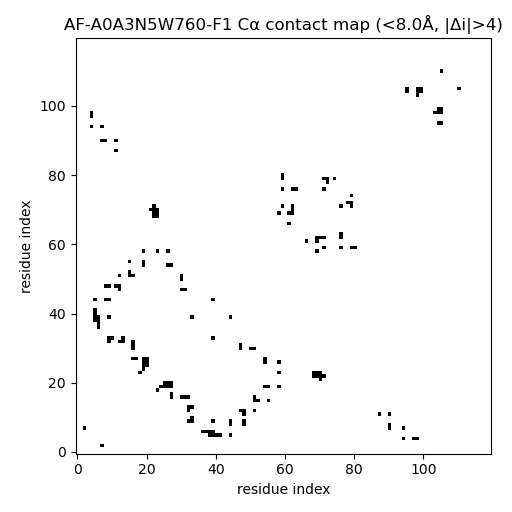U A 1 96 ? -3.386 -3.966 13.966 1.00 95.56 96 LEU A N 1
ATOM 784 C CA . LEU A 1 96 ? -4.058 -5.026 14.724 1.00 95.56 96 LEU A CA 1
ATOM 785 C C . LEU A 1 96 ? -3.843 -4.870 16.234 1.00 95.56 96 LEU A C 1
ATOM 787 O O . LEU A 1 96 ? -4.789 -5.014 17.010 1.00 95.56 96 LEU A O 1
ATOM 791 N N . LEU A 1 97 ? -2.619 -4.532 16.650 1.00 95.06 97 LEU A N 1
ATOM 792 C CA . LEU A 1 97 ? -2.297 -4.292 18.054 1.00 95.06 97 LEU A CA 1
ATOM 793 C C . LEU A 1 97 ? -3.039 -3.068 18.602 1.00 95.06 97 LEU A C 1
ATOM 795 O O . LEU A 1 97 ? -3.634 -3.144 19.672 1.00 95.06 97 LEU A O 1
ATOM 799 N N . THR A 1 98 ? -3.056 -1.961 17.856 1.00 95.44 98 THR A N 1
ATOM 800 C CA . THR A 1 98 ? -3.752 -0.729 18.262 1.00 95.44 98 THR A CA 1
ATOM 801 C C . THR A 1 98 ? -5.250 -0.978 18.409 1.00 95.44 98 THR A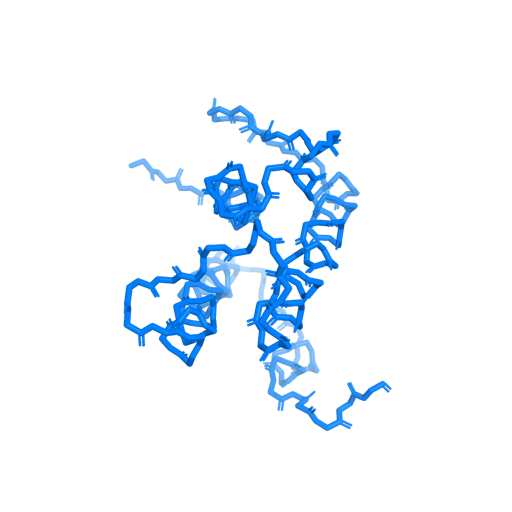 C 1
ATOM 803 O O . THR A 1 98 ? -5.835 -0.633 19.430 1.00 95.44 98 THR A O 1
ATOM 806 N N . LEU A 1 99 ? -5.866 -1.651 17.432 1.00 95.62 99 LEU A N 1
ATOM 807 C CA . LEU A 1 99 ? -7.269 -2.060 17.492 1.00 95.62 99 LEU A CA 1
ATOM 808 C C . LEU A 1 99 ? -7.563 -2.904 18.740 1.00 95.62 99 LEU A C 1
ATOM 810 O O . LEU A 1 99 ? -8.522 -2.628 19.459 1.00 95.62 99 LEU A O 1
ATOM 814 N N . ARG A 1 100 ? -6.707 -3.888 19.047 1.00 95.75 100 ARG A N 1
ATOM 815 C CA . ARG A 1 100 ? -6.848 -4.730 20.243 1.00 95.75 100 ARG A CA 1
ATOM 816 C C . ARG A 1 100 ? -6.742 -3.923 21.540 1.00 95.75 100 ARG A C 1
ATOM 818 O O . ARG A 1 100 ? -7.582 -4.109 22.415 1.00 95.75 100 ARG A O 1
ATOM 825 N N . LEU A 1 101 ? -5.735 -3.057 21.663 1.00 95.88 101 LEU A N 1
ATOM 826 C CA . LEU A 1 101 ? -5.492 -2.248 22.865 1.00 95.88 101 LEU A CA 1
ATOM 827 C C . LEU A 1 101 ? -6.581 -1.191 23.094 1.00 95.88 101 LEU A C 1
ATOM 829 O O . LEU A 1 101 ? -6.876 -0.864 24.238 1.00 95.88 101 LEU A O 1
ATOM 833 N N . CYS A 1 102 ? -7.215 -0.701 22.029 1.00 96.06 102 CYS A N 1
ATOM 834 C CA . CYS A 1 102 ? -8.323 0.252 22.107 1.00 96.06 102 CYS A CA 1
ATOM 835 C C . CYS A 1 102 ? -9.705 -0.409 22.280 1.00 96.06 102 CYS A C 1
ATOM 837 O O . CYS A 1 102 ? -10.713 0.275 22.149 1.00 96.06 102 CYS A O 1
ATOM 839 N N . GLY A 1 103 ? -9.784 -1.719 22.540 1.00 97.12 103 GLY A N 1
ATOM 840 C CA . GLY A 1 103 ? -11.066 -2.406 22.756 1.00 97.12 103 GLY A CA 1
ATOM 841 C C . GLY A 1 103 ? -11.869 -2.689 21.480 1.00 97.12 103 GLY A C 1
ATOM 842 O O . GLY A 1 103 ? -13.046 -3.027 21.561 1.00 97.12 103 GLY A O 1
ATOM 843 N N . HIS A 1 104 ? -11.237 -2.610 20.306 1.00 96.38 104 HIS A N 1
ATOM 844 C CA . HIS A 1 104 ? -11.838 -2.898 19.000 1.00 96.38 104 HIS A CA 1
ATOM 845 C C . HIS A 1 104 ? -11.147 -4.079 18.291 1.00 96.38 104 HIS A C 1
ATOM 847 O O . HIS A 1 104 ? -10.660 -3.915 17.170 1.00 96.38 104 HIS A O 1
ATOM 853 N N . PRO A 1 105 ? -11.038 -5.271 18.911 1.00 96.25 105 PRO A N 1
ATOM 854 C CA . PRO A 1 105 ? -10.410 -6.409 18.252 1.00 96.25 105 PRO A CA 1
ATOM 855 C C . PRO A 1 105 ? -11.167 -6.789 16.973 1.00 96.25 105 PRO A C 1
ATOM 857 O O . PRO A 1 105 ? -12.396 -6.783 16.948 1.00 96.25 105 PRO A O 1
ATOM 860 N N . VAL A 1 106 ? -10.429 -7.162 15.928 1.00 95.56 106 VAL A N 1
ATOM 861 C CA . VAL A 1 106 ? -11.027 -7.791 14.743 1.00 95.56 106 VAL A CA 1
ATOM 862 C C . VAL A 1 106 ? -11.514 -9.201 15.082 1.00 95.56 106 VAL A C 1
ATOM 864 O O . VAL A 1 106 ? -10.980 -9.846 15.991 1.00 95.56 106 VAL A O 1
ATOM 867 N N . ASP A 1 107 ? -12.511 -9.683 14.344 1.00 96.06 107 ASP A N 1
ATOM 868 C CA . ASP A 1 107 ? -12.991 -11.054 14.467 1.00 96.06 107 ASP A CA 1
ATOM 869 C C . ASP A 1 107 ? -11.914 -12.071 14.047 1.00 96.06 107 ASP A C 1
ATOM 871 O O . ASP A 1 107 ? -10.920 -11.745 13.389 1.00 96.06 107 ASP A O 1
ATOM 875 N N . GLN A 1 108 ? -12.111 -13.326 14.449 1.00 94.38 108 GLN A N 1
ATOM 876 C CA . GLN A 1 108 ? -11.154 -14.401 14.213 1.00 94.38 108 GLN A CA 1
ATOM 877 C C . GLN A 1 108 ? -10.886 -14.636 12.721 1.00 94.38 108 GLN A C 1
ATOM 879 O O . GLN A 1 108 ? -9.727 -14.824 12.351 1.00 94.38 108 GLN A O 1
ATOM 884 N N . ALA A 1 109 ? -11.917 -14.592 11.872 1.00 93.94 109 ALA A N 1
ATOM 885 C CA . ALA A 1 109 ? -11.764 -14.828 10.441 1.00 93.94 109 ALA A CA 1
ATOM 886 C C . ALA A 1 109 ? -10.903 -13.732 9.804 1.00 93.94 109 ALA A C 1
ATOM 888 O O . ALA A 1 109 ? -9.922 -14.048 9.136 1.00 93.94 109 ALA A O 1
ATOM 889 N N . THR A 1 110 ? -11.167 -12.456 10.107 1.00 92.56 110 THR A N 1
ATOM 890 C CA . THR A 1 110 ? -10.321 -11.331 9.664 1.00 92.56 110 THR A CA 1
ATOM 891 C C . THR A 1 110 ? -8.870 -11.488 10.129 1.00 92.56 110 THR A C 1
ATOM 893 O O . THR A 1 110 ? -7.929 -11.178 9.397 1.00 92.56 110 THR A O 1
ATOM 896 N N . ARG A 1 111 ? -8.667 -11.984 11.353 1.00 91.00 111 ARG A N 1
ATOM 897 C CA . ARG A 1 111 ? -7.336 -12.173 11.937 1.00 91.00 111 ARG A CA 1
ATOM 898 C C . ARG A 1 111 ? -6.525 -13.277 11.257 1.00 91.00 111 ARG A C 1
ATOM 900 O O . ARG A 1 111 ? -5.307 -13.148 11.199 1.00 91.00 111 ARG A O 1
ATOM 907 N N . TYR A 1 112 ? -7.171 -14.344 10.787 1.00 90.38 112 TYR A N 1
ATOM 908 C CA . TYR A 1 112 ? -6.510 -15.436 10.061 1.00 90.38 112 TYR A CA 1
ATOM 909 C C . TYR A 1 112 ? -6.384 -15.159 8.564 1.00 90.38 112 TYR A C 1
ATOM 911 O O . TYR A 1 112 ? -5.366 -15.529 7.991 1.00 90.38 112 TYR A O 1
ATOM 919 N N . ALA A 1 113 ? -7.317 -14.403 7.973 1.00 90.19 113 ALA A N 1
ATOM 920 C CA . ALA A 1 113 ? -7.314 -14.054 6.551 1.00 90.19 113 ALA A CA 1
ATOM 921 C C . ALA A 1 113 ? -6.037 -13.335 6.084 1.00 90.19 113 ALA A C 1
ATOM 923 O O . ALA A 1 113 ? -5.727 -13.296 4.899 1.00 90.19 113 ALA A O 1
ATOM 924 N N . ILE A 1 114 ? -5.254 -12.768 7.006 1.00 87.62 114 ILE A N 1
ATOM 925 C CA . ILE A 1 114 ? -3.950 -12.180 6.682 1.00 87.62 114 ILE A CA 1
ATOM 926 C C . ILE A 1 114 ? -2.906 -13.209 6.217 1.00 87.62 114 ILE A C 1
ATOM 928 O O . ILE A 1 114 ? -1.889 -12.793 5.665 1.00 87.62 114 ILE A O 1
ATOM 932 N N . TRP A 1 115 ? -3.158 -14.499 6.456 1.00 89.38 115 TRP A N 1
ATOM 933 C CA . TRP A 1 115 ? -2.323 -15.646 6.092 1.00 89.38 115 TRP A CA 1
ATOM 934 C C . TRP A 1 115 ? -2.935 -16.501 4.972 1.00 89.38 115 TRP A C 1
ATOM 936 O O . TRP A 1 115 ? -2.375 -17.544 4.643 1.00 89.38 115 TRP A O 1
ATOM 946 N N . ASP A 1 116 ? -4.063 -16.085 4.391 1.00 89.44 116 ASP A N 1
ATOM 947 C CA . ASP A 1 116 ? -4.752 -16.815 3.320 1.00 89.44 116 ASP A CA 1
ATOM 948 C C . ASP A 1 116 ? -4.041 -16.587 1.969 1.00 89.44 116 ASP A C 1
ATOM 950 O O . ASP A 1 116 ? -4.561 -15.911 1.085 1.00 89.44 116 ASP A O 1
ATOM 954 N N . TRP A 1 117 ? -2.827 -17.116 1.804 1.00 83.69 117 TRP A N 1
ATOM 955 C CA . TRP A 1 117 ? -2.012 -16.906 0.595 1.00 83.69 117 TRP A CA 1
ATOM 956 C C . TRP A 1 117 ? -2.551 -17.615 -0.654 1.00 83.69 117 TRP A C 1
ATOM 958 O O . TRP A 1 117 ? -2.304 -17.153 -1.763 1.00 83.69 117 TRP A O 1
ATOM 968 N N . ASP A 1 118 ? -3.311 -18.697 -0.477 1.00 87.38 118 ASP A N 1
ATOM 969 C CA . ASP A 1 118 ? -3.876 -19.493 -1.577 1.00 87.38 118 ASP A CA 1
ATOM 970 C C . ASP A 1 118 ? -5.284 -19.032 -1.991 1.00 87.38 118 ASP A C 1
ATOM 972 O O . ASP A 1 118 ? -5.927 -19.639 -2.850 1.00 87.38 118 ASP A O 1
ATOM 976 N N . ARG A 1 119 ? -5.800 -17.971 -1.361 1.00 77.19 119 ARG A N 1
ATOM 977 C CA . ARG A 1 119 ? -7.132 -17.437 -1.639 1.00 77.19 119 ARG A CA 1
ATOM 978 C C . ARG A 1 119 ? -7.044 -16.389 -2.747 1.00 77.19 119 ARG A C 1
ATOM 980 O O . ARG A 1 119 ? -6.731 -15.232 -2.479 1.00 77.19 119 ARG A O 1
ATOM 987 N N . VAL A 1 120 ? -7.313 -16.828 -3.974 1.00 54.78 120 VAL A N 1
ATOM 988 C CA . VAL A 1 120 ? -7.416 -16.002 -5.193 1.00 54.78 120 VAL A CA 1
ATOM 989 C C . VAL A 1 120 ? -8.841 -15.539 -5.458 1.00 54.78 120 VAL A C 1
ATOM 991 O O . VAL A 1 120 ? -9.778 -16.338 -5.230 1.00 54.78 120 VAL A O 1
#

Solvent-accessible surface area (backbone atoms only — not comparable to full-atom values): 6984 Å² total; per-residue (Å²): 131,93,74,51,66,52,41,51,54,44,46,55,34,36,53,47,42,56,50,25,52,78,22,27,45,82,65,25,64,90,68,79,72,73,60,94,87,50,76,63,52,73,68,54,49,53,53,49,42,50,57,41,47,57,39,50,51,51,48,52,54,40,38,68,72,64,42,85,76,44,54,58,48,95,80,34,56,68,56,40,50,51,48,52,55,49,54,52,49,54,53,52,52,52,41,55,50,49,30,44,76,72,76,53,62,76,54,69,66,68,67,52,55,81,69,50,82,86,70,127

Nearest PDB structures (foldseek):
  1cnt-assembly1_1  TM=2.586E-01  e=6.295E+00  Homo sapiens

pLDDT: mean 94.76, std 8.09, range [45.91, 98.75]